Protein AF-A0A552PXS1-F1 (afdb_monomer)

Foldseek 3Di:
DKDKDWDDDPQKIKIKIKAAQDDWDWDQPPVSPDIDTDDDDDIDIDIDMGGNDDWDWDWADHHPPIDIDTRD

Solvent-accessible surface area (backbone atoms only — not comparable to full-atom values): 4442 Å² total; per-residue (Å²): 90,78,31,72,52,75,50,76,57,97,64,28,21,39,35,39,41,42,41,31,70,55,66,46,51,73,45,74,46,102,78,71,82,47,75,50,74,50,66,95,70,78,68,49,75,55,71,46,75,29,67,81,50,65,69,46,73,48,76,50,80,71,25,94,81,43,46,78,46,74,71,116

Organism: NCBI:txid2486223

Mean predicted aligned error: 5.63 Å

Secondary structure (DSSP, 8-state):
--EEEEEEETTEEEEEEEE-SSPPEEEE-TTSS-EEEE-SS--EEEEEEEESSPPPEEEESSSTTPEEEE--

Sequence (72 aa):
MLGSFIITQNGANMQGNFITPVTLKVEKTNTGERILATGSEEFFLVMTVQKSRPSAVKIIGKGLDAIGQIGY

Radius of gyration: 12.51 Å; Cα contacts (8 Å, |Δi|>4): 153; chains: 1; bounding box: 23×27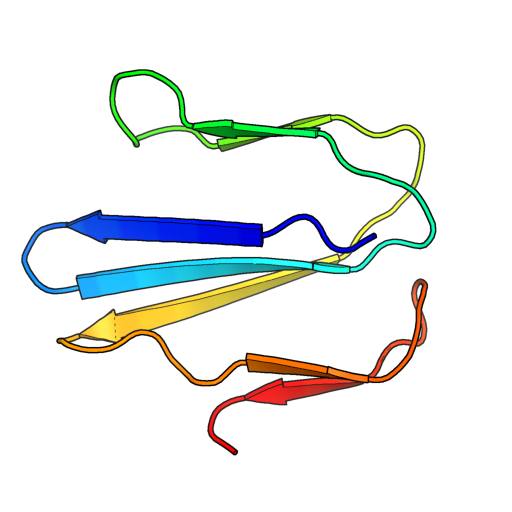×32 Å

Structure (mmCIF, N/CA/C/O backbone):
data_AF-A0A552PXS1-F1
#
_entry.id   AF-A0A552PXS1-F1
#
loop_
_atom_site.group_PDB
_atom_site.id
_atom_site.type_symbol
_atom_site.label_atom_id
_atom_site.label_alt_id
_atom_site.label_comp_id
_atom_site.label_asym_id
_atom_site.label_entity_id
_atom_site.label_seq_id
_atom_site.pdbx_PDB_ins_code
_atom_site.Cartn_x
_atom_site.Cartn_y
_atom_site.Cartn_z
_atom_site.occupancy
_atom_site.B_iso_or_equiv
_atom_site.auth_seq_id
_atom_site.auth_comp_id
_atom_site.auth_asym_id
_atom_site.auth_atom_id
_atom_site.pdbx_PDB_model_num
ATOM 1 N N . MET A 1 1 ? 9.797 -2.631 -6.911 1.00 46.94 1 MET A N 1
ATOM 2 C CA . MET A 1 1 ? 9.572 -2.900 -5.471 1.00 46.94 1 MET A CA 1
ATOM 3 C C . MET A 1 1 ? 8.357 -2.076 -5.081 1.00 46.94 1 MET A C 1
ATOM 5 O O . MET A 1 1 ? 8.347 -0.901 -5.416 1.00 46.94 1 MET A O 1
ATOM 9 N N . LEU A 1 2 ? 7.308 -2.682 -4.515 1.00 59.38 2 LEU A N 1
ATOM 10 C CA . LEU A 1 2 ? 6.051 -1.980 -4.210 1.00 59.38 2 LEU A CA 1
ATOM 11 C C . 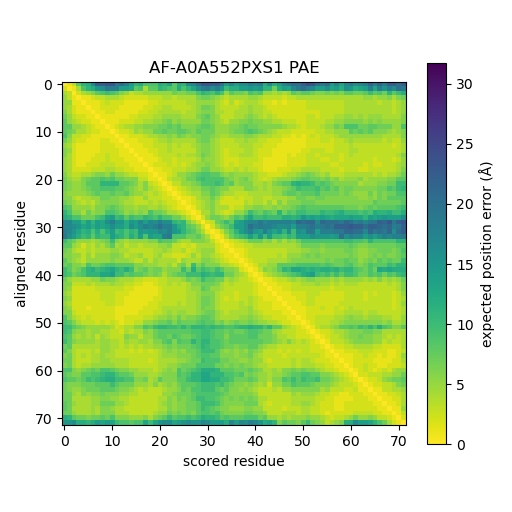LEU A 1 2 ? 6.267 -1.021 -3.030 1.00 59.38 2 LEU A C 1
ATOM 13 O O . LEU A 1 2 ? 6.817 -1.426 -2.007 1.00 59.38 2 LEU A O 1
ATOM 17 N N . GLY A 1 3 ? 5.842 0.235 -3.169 1.00 76.31 3 GLY A N 1
ATOM 18 C CA . GLY A 1 3 ? 5.718 1.152 -2.038 1.00 76.31 3 GLY A CA 1
ATOM 19 C C . GLY A 1 3 ? 4.377 0.915 -1.348 1.00 76.31 3 GLY A C 1
ATOM 20 O O . GLY A 1 3 ? 3.347 0.875 -2.017 1.00 76.31 3 GLY A O 1
ATOM 21 N N . SER A 1 4 ? 4.356 0.756 -0.027 1.00 84.44 4 SER A N 1
ATOM 22 C CA . SER A 1 4 ? 3.106 0.586 0.726 1.00 84.44 4 SER A CA 1
ATOM 23 C C . SER A 1 4 ? 3.123 1.370 2.027 1.00 84.44 4 SER A C 1
ATOM 25 O O . SER A 1 4 ? 4.182 1.560 2.627 1.00 84.44 4 SER A O 1
ATOM 27 N N . PHE A 1 5 ? 1.946 1.758 2.504 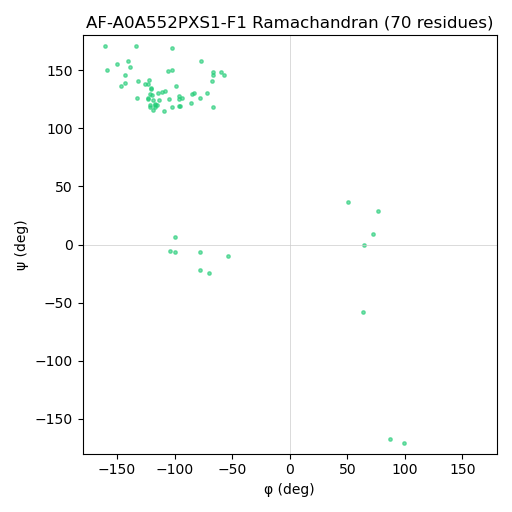1.00 86.12 5 PHE A N 1
ATOM 28 C CA . PHE A 1 5 ? 1.773 2.366 3.817 1.00 86.12 5 PHE A CA 1
ATOM 29 C C . PHE A 1 5 ? 0.508 1.861 4.508 1.00 86.12 5 PHE A C 1
ATOM 31 O O . PHE A 1 5 ? -0.450 1.435 3.865 1.00 86.12 5 PHE A O 1
ATOM 38 N N . ILE A 1 6 ? 0.498 1.982 5.837 1.00 87.25 6 ILE A N 1
ATOM 39 C CA . ILE A 1 6 ? -0.683 1.775 6.681 1.00 87.25 6 ILE A CA 1
ATOM 40 C C . ILE A 1 6 ? -0.784 2.939 7.668 1.00 87.25 6 ILE A C 1
ATOM 42 O O . ILE A 1 6 ? 0.183 3.213 8.380 1.00 87.25 6 ILE A O 1
ATOM 46 N N . ILE A 1 7 ? -1.923 3.622 7.718 1.00 86.94 7 ILE A N 1
ATOM 47 C CA . ILE A 1 7 ? -2.275 4.594 8.760 1.00 86.94 7 ILE A CA 1
ATOM 48 C C . ILE A 1 7 ? -3.360 3.968 9.633 1.00 86.94 7 ILE A C 1
ATOM 50 O O . ILE A 1 7 ? -4.355 3.463 9.115 1.00 86.94 7 ILE A O 1
ATOM 54 N N . THR A 1 8 ? -3.187 4.035 10.952 1.00 87.19 8 THR A N 1
ATOM 55 C CA . THR A 1 8 ? -4.190 3.590 11.923 1.00 87.19 8 THR A CA 1
ATOM 56 C C . THR A 1 8 ? -4.636 4.784 12.752 1.00 87.19 8 THR A C 1
ATOM 58 O O . THR A 1 8 ? -3.816 5.419 13.411 1.00 87.19 8 THR A O 1
ATOM 61 N N . GLN A 1 9 ? -5.931 5.090 12.728 1.00 86.31 9 GLN A N 1
ATOM 62 C CA . GLN A 1 9 ? -6.510 6.186 13.502 1.00 86.31 9 GLN A CA 1
ATOM 63 C C . GLN A 1 9 ? -7.930 5.825 13.931 1.00 86.31 9 GLN A C 1
ATOM 65 O O . GLN A 1 9 ? -8.704 5.282 13.144 1.00 86.31 9 GLN A O 1
ATOM 70 N N . ASN A 1 10 ? -8.276 6.101 15.191 1.00 87.62 10 ASN A N 1
ATOM 71 C CA . ASN A 1 10 ? -9.615 5.866 15.749 1.00 87.62 10 ASN A CA 1
ATOM 72 C C . ASN A 1 10 ? -10.160 4.440 15.505 1.00 87.62 10 ASN A C 1
ATOM 74 O O . ASN A 1 10 ? -11.347 4.242 15.251 1.00 87.62 10 ASN A O 1
ATOM 78 N N . GLY A 1 11 ? -9.283 3.430 15.553 1.00 87.56 11 GLY A N 1
ATOM 79 C CA . GLY A 1 11 ? -9.650 2.027 15.327 1.00 87.56 11 GLY A CA 1
ATOM 80 C C . GLY A 1 11 ? -9.977 1.669 13.871 1.00 87.56 11 GLY A C 1
ATOM 81 O O . GLY A 1 11 ? -10.459 0.564 13.613 1.00 87.56 11 GLY A O 1
ATOM 82 N N . ALA A 1 12 ? -9.725 2.572 12.923 1.00 90.19 12 ALA A N 1
ATOM 83 C CA . ALA A 1 12 ? -9.756 2.313 11.491 1.00 90.19 12 ALA A CA 1
ATOM 84 C C . ALA A 1 12 ? -8.334 2.243 10.925 1.00 90.19 12 ALA A C 1
ATOM 86 O O . ALA A 1 12 ? -7.420 2.906 11.413 1.00 90.19 12 ALA A O 1
ATOM 87 N N . ASN A 1 13 ? -8.164 1.433 9.884 1.00 89.62 13 ASN A N 1
ATOM 88 C CA . ASN A 1 13 ? -6.912 1.259 9.169 1.00 89.62 13 ASN A CA 1
ATOM 89 C C . ASN A 1 13 ? -7.108 1.674 7.716 1.00 89.62 13 ASN A C 1
ATOM 91 O O . ASN A 1 13 ? -7.973 1.132 7.031 1.00 89.62 13 ASN A O 1
ATOM 95 N N . MET A 1 14 ? -6.282 2.602 7.251 1.00 89.62 14 MET A N 1
ATOM 96 C CA . MET A 1 14 ? -6.121 2.943 5.846 1.00 89.62 14 MET A CA 1
ATOM 97 C C . MET A 1 14 ? -4.831 2.299 5.349 1.00 89.62 14 MET A C 1
ATOM 99 O O . MET A 1 14 ? -3.754 2.620 5.843 1.00 89.62 14 MET A O 1
ATOM 103 N N . GLN A 1 15 ? -4.930 1.407 4.373 1.00 89.44 15 GLN A N 1
ATOM 104 C CA . GLN A 1 15 ? -3.779 0.819 3.696 1.00 89.44 15 GLN A CA 1
ATOM 105 C C . GLN A 1 15 ? -3.734 1.328 2.262 1.00 89.44 15 GLN A C 1
ATOM 107 O O . GLN A 1 15 ? -4.742 1.270 1.562 1.00 89.44 15 GLN A O 1
ATOM 112 N N . GLY A 1 16 ? -2.567 1.797 1.826 1.00 89.56 16 GLY A N 1
ATOM 113 C CA . GLY A 1 16 ? -2.312 2.159 0.438 1.00 89.56 16 GLY A CA 1
ATOM 114 C C . GLY A 1 16 ? -1.169 1.341 -0.140 1.00 89.56 16 GLY A C 1
ATOM 115 O O . GLY A 1 16 ? -0.121 1.192 0.490 1.00 89.56 16 GLY A O 1
ATOM 116 N N . ASN A 1 17 ? -1.379 0.817 -1.344 1.00 88.88 17 ASN A N 1
ATOM 117 C CA . ASN A 1 17 ? -0.383 0.080 -2.112 1.00 88.88 17 ASN A CA 1
ATOM 118 C C . ASN A 1 17 ? -0.169 0.791 -3.449 1.00 88.88 17 ASN A C 1
ATOM 120 O O . ASN A 1 17 ? -1.103 0.916 -4.243 1.00 88.88 17 ASN A O 1
ATOM 124 N N . PHE A 1 18 ? 1.056 1.252 -3.687 1.00 87.38 18 PHE A N 1
ATOM 125 C CA . PHE A 1 18 ? 1.448 1.838 -4.959 1.00 87.38 18 PHE A CA 1
ATOM 126 C C . PHE A 1 18 ? 1.865 0.742 -5.937 1.00 87.38 18 PHE A C 1
ATOM 128 O O . PHE A 1 18 ? 2.711 -0.097 -5.621 1.00 87.38 18 PHE A O 1
ATOM 135 N N . ILE A 1 19 ? 1.295 0.784 -7.134 1.00 87.25 19 ILE A N 1
ATOM 136 C CA . ILE A 1 19 ? 1.581 -0.117 -8.244 1.00 87.25 19 ILE A CA 1
ATOM 137 C C . ILE A 1 19 ? 2.324 0.688 -9.299 1.00 87.25 19 ILE A C 1
ATOM 139 O O . ILE A 1 19 ? 1.789 1.641 -9.859 1.00 87.25 19 ILE A O 1
ATOM 143 N N . THR A 1 20 ? 3.573 0.324 -9.545 1.00 83.25 20 THR A N 1
ATOM 144 C CA . THR A 1 20 ? 4.456 1.051 -10.455 1.00 83.25 20 THR A CA 1
ATOM 145 C C . THR A 1 20 ? 5.589 0.130 -10.915 1.00 83.25 20 THR A C 1
ATOM 147 O O . THR A 1 20 ? 5.959 -0.802 -10.183 1.00 83.25 20 THR A O 1
ATOM 150 N N . PRO A 1 21 ? 6.133 0.330 -12.127 1.00 75.75 21 PRO A N 1
ATOM 151 C CA . PRO A 1 21 ? 7.325 -0.387 -12.576 1.00 75.75 21 PRO A CA 1
ATOM 152 C C . PRO A 1 21 ? 8.601 0.053 -11.835 1.00 75.75 21 PRO A C 1
ATOM 154 O O . PRO A 1 21 ? 9.533 -0.746 -11.714 1.00 75.75 21 PRO A O 1
ATOM 157 N N . VAL A 1 22 ? 8.639 1.273 -11.282 1.00 78.56 22 VAL A N 1
ATOM 158 C CA . VAL A 1 22 ? 9.822 1.840 -10.613 1.00 78.56 22 VAL A CA 1
ATOM 159 C C . VAL A 1 22 ? 9.733 1.785 -9.090 1.00 78.56 22 VAL A C 1
ATOM 161 O O . VAL A 1 22 ? 8.710 1.452 -8.498 1.00 78.56 22 VAL A O 1
ATOM 164 N N . THR A 1 23 ? 10.844 2.069 -8.415 1.00 76.81 23 THR A N 1
ATOM 165 C CA . THR A 1 23 ? 10.860 2.183 -6.953 1.00 76.81 23 THR A CA 1
ATOM 166 C C . THR A 1 23 ? 10.288 3.534 -6.536 1.00 76.81 23 THR A C 1
ATOM 168 O O . THR A 1 23 ? 10.786 4.573 -6.960 1.00 76.81 23 THR A O 1
ATOM 171 N N . LEU A 1 24 ? 9.286 3.517 -5.657 1.00 78.00 24 LEU A N 1
ATOM 172 C CA . LEU A 1 24 ? 8.760 4.716 -5.005 1.00 78.00 24 LEU A CA 1
ATOM 173 C C . LEU A 1 24 ? 9.350 4.864 -3.607 1.00 78.00 24 LEU A C 1
ATOM 175 O O . LEU A 1 24 ? 9.385 3.903 -2.833 1.00 78.00 24 LEU A O 1
ATOM 179 N N . LYS A 1 25 ? 9.750 6.089 -3.260 1.00 80.69 25 LYS A N 1
ATOM 180 C CA . LYS A 1 25 ? 10.032 6.450 -1.869 1.00 80.69 25 LYS A CA 1
ATOM 181 C C . LYS A 1 25 ? 8.722 6.874 -1.216 1.00 80.69 25 LYS A C 1
ATOM 183 O O . LYS A 1 25 ? 8.083 7.798 -1.708 1.00 80.69 25 LYS A O 1
ATOM 188 N N . VAL A 1 26 ? 8.334 6.198 -0.135 1.00 78.31 26 VAL A N 1
ATOM 189 C CA . VAL A 1 26 ? 7.112 6.505 0.621 1.00 78.31 26 VAL A CA 1
ATOM 190 C C . VAL A 1 26 ? 7.495 6.926 2.032 1.00 78.31 26 VAL A C 1
ATOM 192 O O . VAL A 1 26 ? 8.096 6.148 2.772 1.00 78.31 26 VAL A O 1
ATOM 195 N N . GLU A 1 27 ? 7.126 8.146 2.408 1.00 80.94 27 GLU A N 1
ATOM 196 C CA . GLU A 1 27 ? 7.360 8.701 3.742 1.00 80.94 27 GLU A CA 1
ATOM 197 C C . GLU A 1 27 ? 6.042 9.139 4.382 1.00 80.94 27 GLU A C 1
ATOM 199 O O . GLU A 1 27 ? 5.184 9.748 3.738 1.00 80.94 27 GLU A O 1
ATOM 204 N N . LYS A 1 28 ? 5.892 8.840 5.676 1.00 73.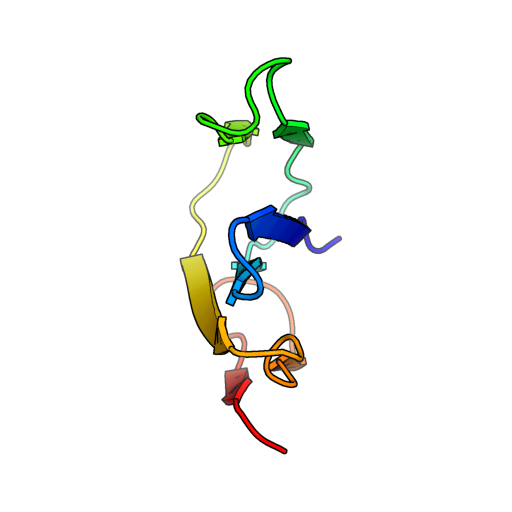25 28 LYS A N 1
ATOM 205 C CA . LYS A 1 28 ? 4.827 9.399 6.514 1.00 73.25 28 LYS A CA 1
ATOM 206 C C . LYS A 1 28 ? 5.382 10.641 7.199 1.00 73.25 28 LYS A C 1
ATOM 208 O O . LYS A 1 28 ? 6.414 10.546 7.861 1.00 73.25 28 LYS A O 1
ATOM 213 N N . THR A 1 29 ? 4.722 11.788 7.070 1.00 69.06 29 THR A N 1
ATOM 214 C CA . THR A 1 29 ? 5.135 12.986 7.817 1.00 69.06 29 THR A CA 1
ATOM 215 C C . THR A 1 29 ? 4.687 12.882 9.277 1.00 69.06 29 THR A C 1
ATOM 217 O O . THR A 1 29 ? 3.748 12.150 9.580 1.00 69.06 29 THR A O 1
ATOM 220 N N . ASN A 1 30 ? 5.341 13.618 10.185 1.00 55.75 30 ASN A N 1
ATOM 221 C CA . ASN A 1 30 ? 5.209 13.517 11.653 1.00 55.75 30 ASN A CA 1
ATOM 222 C C . ASN A 1 30 ? 3.781 13.630 12.235 1.00 55.75 30 ASN A C 1
ATOM 224 O O . ASN A 1 30 ? 3.594 13.361 13.417 1.00 55.75 30 ASN A O 1
ATOM 228 N N . THR A 1 31 ? 2.775 13.997 11.439 1.00 59.12 31 THR A N 1
ATOM 229 C CA . THR A 1 31 ? 1.362 14.046 11.850 1.00 59.12 31 THR A CA 1
ATOM 230 C C . THR A 1 31 ? 0.517 12.887 11.314 1.00 59.12 31 THR A C 1
ATOM 232 O O . THR A 1 31 ? -0.654 12.779 11.654 1.00 59.12 31 THR A O 1
ATOM 235 N N . GLY A 1 32 ? 1.063 12.011 10.461 1.00 58.06 32 GLY A N 1
ATOM 236 C CA . GLY A 1 32 ? 0.290 10.973 9.768 1.00 58.06 32 GLY A CA 1
ATOM 237 C C . GLY A 1 32 ? -0.757 11.518 8.783 1.00 58.06 32 GLY A C 1
ATOM 238 O O . GLY A 1 32 ? -1.429 10.732 8.126 1.00 58.06 32 GLY A O 1
ATOM 239 N N . GLU A 1 33 ? -0.875 12.843 8.649 1.00 64.94 33 GLU A N 1
ATOM 240 C CA . GLU A 1 33 ? -1.852 13.530 7.793 1.00 64.94 33 GLU A CA 1
ATOM 241 C C . GLU A 1 33 ? -1.454 13.515 6.318 1.00 64.94 33 GLU A C 1
ATOM 243 O O . GLU A 1 33 ? -2.293 13.719 5.442 1.00 64.94 33 GLU A O 1
ATOM 248 N N . ARG A 1 34 ? -0.162 13.323 6.030 1.00 73.12 34 ARG A N 1
ATOM 249 C CA . ARG A 1 34 ? 0.365 13.347 4.668 1.00 73.12 34 ARG A CA 1
ATOM 250 C C . ARG A 1 34 ? 1.262 12.158 4.404 1.00 73.12 34 ARG A C 1
ATOM 252 O O . ARG A 1 34 ? 2.076 11.744 5.233 1.00 73.12 34 ARG A O 1
ATOM 259 N N . ILE A 1 35 ? 1.112 11.658 3.189 1.00 81.62 35 ILE A N 1
ATOM 260 C CA . ILE A 1 35 ? 1.964 10.638 2.608 1.00 81.62 35 ILE A CA 1
ATOM 261 C C . ILE A 1 35 ? 2.638 11.274 1.418 1.00 81.62 35 ILE A C 1
ATOM 263 O O . ILE A 1 35 ? 1.969 11.721 0.487 1.00 81.62 35 ILE A O 1
ATOM 267 N N . LEU A 1 36 ? 3.962 11.332 1.477 1.00 82.75 36 LEU A N 1
ATOM 268 C CA . LEU A 1 36 ? 4.765 11.788 0.363 1.00 82.75 36 LEU A CA 1
ATOM 269 C C . LEU A 1 36 ? 5.245 10.560 -0.404 1.00 82.75 36 LEU A C 1
ATOM 271 O O . LEU A 1 36 ? 5.933 9.704 0.155 1.00 82.75 36 LEU A O 1
ATOM 275 N N . ALA A 1 37 ? 4.848 10.478 -1.671 1.00 79.56 37 ALA A N 1
ATOM 276 C CA . ALA A 1 37 ? 5.318 9.472 -2.606 1.00 79.56 37 ALA A CA 1
ATOM 277 C C . ALA A 1 37 ? 6.090 10.168 -3.727 1.00 79.56 37 ALA A C 1
ATOM 279 O O . ALA A 1 37 ? 5.534 11.010 -4.430 1.00 79.56 37 ALA A O 1
ATOM 280 N N . THR A 1 38 ? 7.364 9.815 -3.881 1.00 81.12 38 THR A N 1
ATOM 281 C CA . THR A 1 38 ? 8.243 10.397 -4.904 1.00 81.12 38 THR A CA 1
ATOM 282 C C . THR A 1 38 ? 8.735 9.302 -5.841 1.00 81.12 38 THR A C 1
ATOM 284 O O . THR A 1 38 ? 9.275 8.291 -5.381 1.00 81.12 38 THR A O 1
ATOM 287 N N . GLY A 1 39 ? 8.571 9.521 -7.147 1.00 76.25 39 GLY A N 1
ATOM 288 C CA . GLY A 1 39 ? 9.025 8.640 -8.224 1.00 76.25 39 GLY A CA 1
ATOM 289 C C . GLY A 1 39 ? 9.103 9.380 -9.558 1.00 76.25 39 GLY A C 1
ATOM 290 O O . GLY A 1 39 ? 8.668 10.525 -9.657 1.00 76.25 39 GLY A O 1
ATOM 291 N N . SER A 1 40 ? 9.688 8.729 -10.563 1.00 76.12 40 SER A N 1
ATOM 292 C CA . SER A 1 40 ? 9.925 9.298 -11.898 1.00 76.12 40 SER A CA 1
ATOM 293 C C . SER A 1 40 ? 8.895 8.884 -12.951 1.00 76.12 40 SER A C 1
ATOM 295 O O . SER A 1 40 ? 8.957 9.383 -14.069 1.00 76.12 40 SER A O 1
ATOM 297 N N . GLU A 1 41 ? 7.984 7.964 -12.625 1.00 81.19 41 GLU A N 1
ATOM 298 C CA . GLU A 1 41 ? 7.049 7.362 -13.581 1.00 81.19 41 GLU A CA 1
ATOM 299 C C . GLU A 1 41 ? 5.616 7.316 -13.046 1.00 81.19 41 GLU A C 1
ATOM 301 O O . GLU A 1 41 ? 5.350 7.577 -11.868 1.00 81.19 41 GLU A O 1
ATOM 306 N N . GLU A 1 42 ? 4.696 6.962 -13.942 1.00 84.06 42 GLU A N 1
ATOM 307 C CA . GLU A 1 42 ? 3.289 6.734 -13.646 1.00 84.06 42 GLU A CA 1
ATOM 308 C C . GLU A 1 42 ? 3.099 5.611 -12.616 1.00 84.06 42 GLU A C 1
ATOM 310 O O . GLU A 1 42 ? 3.870 4.645 -12.514 1.00 84.06 42 GLU A O 1
ATOM 315 N N . PHE A 1 43 ? 2.039 5.745 -11.825 1.00 85.62 43 PHE A N 1
ATOM 316 C CA . PHE A 1 43 ? 1.668 4.762 -10.823 1.00 85.62 43 PHE A CA 1
ATOM 317 C C . PHE A 1 43 ? 0.157 4.737 -10.608 1.00 85.62 43 PHE A C 1
ATOM 319 O O . PHE A 1 43 ? -0.532 5.743 -10.774 1.00 85.62 43 PHE A O 1
ATOM 326 N N . PHE A 1 44 ? -0.339 3.595 -10.139 1.00 86.50 44 PHE A N 1
ATOM 327 C CA . PHE A 1 44 ? -1.657 3.490 -9.522 1.00 86.50 44 PHE A CA 1
ATOM 328 C C . PHE A 1 44 ? -1.523 3.413 -8.004 1.00 86.50 44 PHE A C 1
ATOM 330 O O . PHE A 1 44 ? -0.548 2.872 -7.479 1.00 86.50 44 PHE A O 1
ATOM 337 N N . LEU A 1 45 ? -2.524 3.917 -7.286 1.00 88.12 45 LEU A N 1
ATOM 338 C CA . LEU A 1 45 ? -2.654 3.737 -5.844 1.00 88.12 45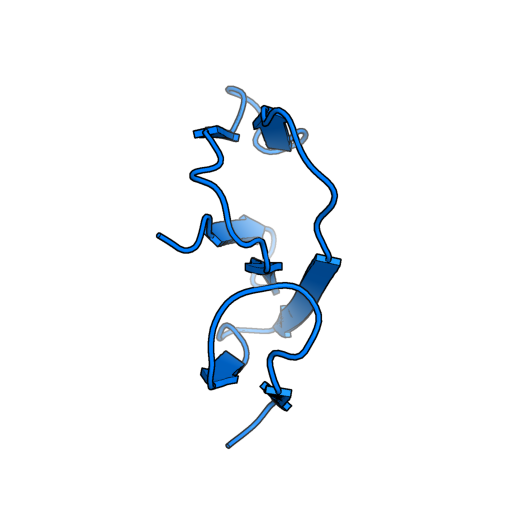 LEU A CA 1
ATOM 3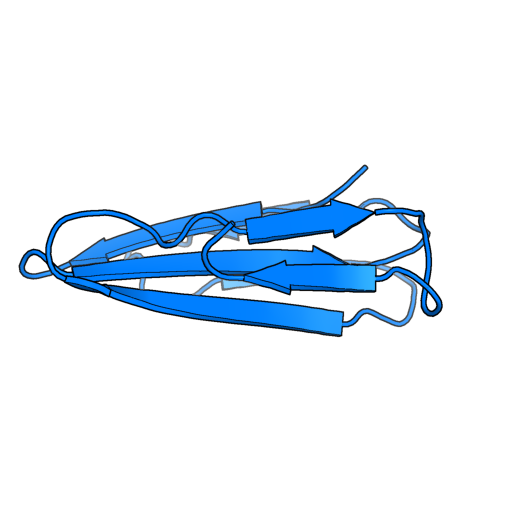39 C C . LEU A 1 45 ? -3.952 2.986 -5.555 1.00 88.12 45 LEU A C 1
ATOM 341 O O . LEU A 1 45 ? -5.038 3.508 -5.793 1.00 88.12 45 LEU A O 1
ATOM 345 N N . VAL A 1 46 ? -3.837 1.780 -5.001 1.00 89.06 46 VAL A N 1
ATOM 346 C CA . VAL A 1 46 ? -4.984 1.043 -4.459 1.00 89.06 46 VAL A CA 1
ATOM 347 C C . VAL A 1 46 ? -5.053 1.309 -2.964 1.00 89.06 46 VAL A C 1
ATOM 349 O O . VAL A 1 46 ? -4.116 0.981 -2.231 1.00 89.06 46 VAL A O 1
ATOM 352 N N . MET A 1 47 ? -6.162 1.898 -2.517 1.00 90.94 47 MET A N 1
ATOM 353 C CA . MET A 1 47 ? -6.382 2.257 -1.121 1.00 90.94 47 MET A CA 1
ATOM 354 C C . MET A 1 47 ? -7.614 1.556 -0.554 1.00 90.94 47 MET A C 1
ATOM 356 O O . MET A 1 47 ? -8.678 1.553 -1.167 1.00 90.94 47 MET A O 1
ATOM 360 N N . THR A 1 48 ? -7.476 0.999 0.645 1.00 90.94 48 THR A N 1
ATOM 361 C CA . THR A 1 48 ? -8.573 0.382 1.396 1.00 90.94 48 THR A CA 1
ATOM 362 C C . THR A 1 48 ? -8.668 1.006 2.777 1.00 90.94 48 THR A C 1
ATOM 364 O O . THR A 1 48 ? -7.642 1.194 3.433 1.00 90.94 48 THR A O 1
ATOM 367 N N . VAL A 1 49 ? -9.889 1.276 3.241 1.00 90.88 49 VAL A N 1
ATOM 368 C CA . VAL A 1 49 ? -10.155 1.766 4.597 1.00 90.88 49 VAL A CA 1
ATOM 369 C C . VAL A 1 49 ? -11.091 0.790 5.294 1.00 90.88 49 VAL A C 1
ATOM 371 O O . VAL A 1 49 ? -12.203 0.557 4.826 1.00 90.88 49 VAL A O 1
ATOM 374 N N . GLN A 1 50 ? -10.649 0.212 6.410 1.00 91.50 50 GLN A N 1
ATOM 375 C CA . GLN A 1 50 ? -11.427 -0.787 7.135 1.00 91.50 50 GLN A CA 1
ATOM 376 C C . GLN A 1 50 ? -11.258 -0.648 8.650 1.00 91.50 50 GLN A C 1
ATOM 378 O O . GLN A 1 50 ? -10.166 -0.398 9.166 1.00 91.50 50 GLN A O 1
ATOM 383 N N . LYS A 1 51 ? -12.366 -0.807 9.382 1.00 91.44 51 LYS A N 1
ATOM 384 C CA . LYS A 1 51 ? -12.355 -0.846 10.849 1.00 91.44 51 LYS A CA 1
ATOM 385 C C . LYS A 1 51 ? -11.630 -2.105 11.335 1.00 91.44 51 LYS A C 1
ATOM 387 O O . LYS A 1 51 ? -11.711 -3.141 10.683 1.00 91.44 51 LYS A O 1
ATOM 392 N N . SER A 1 52 ? -10.972 -1.992 12.488 1.00 86.00 52 SER A N 1
ATOM 393 C CA . SER A 1 52 ? -10.245 -3.027 13.240 1.00 86.00 52 SER A CA 1
ATOM 394 C C . SER A 1 52 ? -9.030 -3.643 12.547 1.00 86.00 52 SER A C 1
ATOM 396 O O . SER A 1 52 ? -7.931 -3.532 13.086 1.00 86.00 52 SER A O 1
ATOM 398 N N . ARG A 1 53 ? -9.179 -4.235 11.359 1.00 85.12 53 ARG A N 1
ATOM 399 C CA . ARG A 1 53 ? -8.079 -4.864 10.611 1.00 85.12 53 ARG A CA 1
ATOM 400 C C . ARG A 1 53 ? -7.912 -4.247 9.218 1.00 85.12 53 ARG A C 1
ATOM 402 O O . ARG A 1 53 ? -8.929 -3.945 8.593 1.00 85.12 53 ARG A O 1
ATOM 409 N N . PRO A 1 54 ? -6.675 -4.067 8.718 1.00 83.12 54 PRO A N 1
ATOM 410 C CA . PRO A 1 54 ? -6.446 -3.736 7.314 1.00 83.12 54 PRO A CA 1
ATOM 411 C C . PRO A 1 54 ? -7.071 -4.789 6.389 1.00 83.12 54 PRO A C 1
ATOM 413 O O . PRO A 1 54 ? -7.104 -5.976 6.729 1.00 83.12 54 PRO A O 1
ATOM 416 N N . SER A 1 55 ? -7.570 -4.362 5.229 1.00 85.56 55 SER A N 1
ATOM 417 C CA . SER A 1 55 ? -8.061 -5.282 4.201 1.00 85.56 55 SER A CA 1
ATOM 418 C C . SER A 1 55 ? -6.897 -6.081 3.617 1.00 85.56 55 SER A C 1
ATOM 420 O O . SER A 1 55 ? -5.826 -5.533 3.371 1.00 85.56 55 SER A O 1
ATOM 422 N N . ALA A 1 56 ? -7.105 -7.368 3.341 1.00 87.19 56 ALA A N 1
ATOM 423 C CA . ALA A 1 56 ? -6.130 -8.138 2.581 1.00 87.19 56 ALA A CA 1
ATOM 424 C C . ALA A 1 56 ? -6.069 -7.584 1.146 1.00 87.19 56 ALA A C 1
ATOM 426 O O . ALA A 1 56 ? -7.076 -7.602 0.434 1.00 87.19 56 ALA A O 1
ATOM 427 N N . VAL A 1 57 ? -4.902 -7.075 0.733 1.00 87.25 57 VAL A N 1
ATOM 4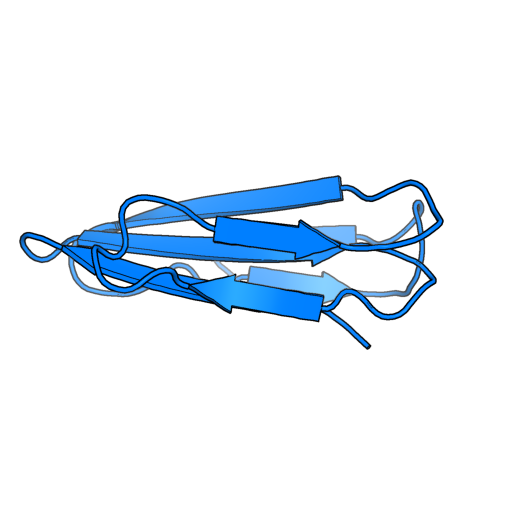28 C CA . VAL A 1 57 ? -4.642 -6.592 -0.636 1.00 87.25 57 VAL A CA 1
ATOM 429 C C . VAL A 1 57 ? -3.444 -7.329 -1.228 1.00 87.25 57 VAL A C 1
ATOM 431 O O . VAL A 1 57 ? -2.361 -7.335 -0.645 1.00 87.25 57 VAL A O 1
ATOM 434 N N . LYS A 1 58 ? -3.646 -7.940 -2.398 1.00 87.75 58 LYS A N 1
ATOM 435 C CA . LYS A 1 58 ? -2.623 -8.678 -3.141 1.00 87.75 58 LYS A CA 1
ATOM 436 C C . LYS A 1 58 ? -2.503 -8.083 -4.527 1.00 87.75 58 LYS A C 1
ATOM 438 O O . LYS A 1 58 ? -3.489 -7.983 -5.250 1.00 87.75 58 LYS A O 1
ATOM 443 N N . ILE A 1 59 ? -1.282 -7.713 -4.888 1.00 86.12 59 ILE A N 1
ATOM 444 C CA . ILE A 1 59 ? -0.936 -7.246 -6.227 1.00 86.12 59 ILE A CA 1
ATOM 445 C C . ILE A 1 59 ? -0.182 -8.372 -6.930 1.00 86.12 59 ILE A C 1
ATOM 447 O O . ILE A 1 59 ? 0.798 -8.894 -6.394 1.00 86.12 59 ILE A O 1
ATOM 451 N N . ILE A 1 60 ? -0.660 -8.772 -8.104 1.00 87.06 60 ILE A N 1
ATOM 452 C CA . ILE A 1 60 ? -0.070 -9.828 -8.928 1.00 87.06 60 ILE A CA 1
ATOM 453 C C . ILE A 1 60 ? 0.466 -9.184 -10.205 1.0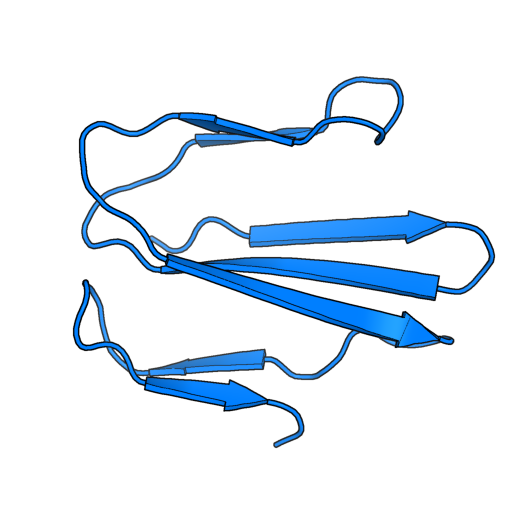0 87.06 60 ILE A C 1
ATOM 455 O O . ILE A 1 60 ? -0.279 -8.527 -10.925 1.00 87.06 60 ILE A O 1
ATOM 459 N N . GLY A 1 61 ? 1.752 -9.388 -10.489 1.00 81.75 61 GLY A N 1
ATOM 460 C CA . GLY A 1 61 ? 2.445 -8.743 -11.608 1.00 81.75 61 GLY A CA 1
ATOM 461 C C . GLY A 1 61 ? 3.270 -7.526 -11.181 1.00 81.75 61 GLY A C 1
ATOM 462 O O . GLY A 1 61 ? 3.502 -7.296 -9.991 1.00 81.75 61 GLY A O 1
ATOM 463 N N . LYS A 1 62 ? 3.774 -6.778 -12.164 1.00 76.94 62 LYS A N 1
ATOM 464 C CA . LYS A 1 62 ? 4.584 -5.561 -11.994 1.00 76.94 62 LYS A CA 1
ATOM 465 C C . LYS A 1 62 ? 4.204 -4.580 -13.097 1.00 76.94 62 LYS A C 1
ATOM 467 O O . LYS A 1 62 ? 4.004 -5.031 -14.209 1.00 76.94 62 LYS A O 1
ATOM 472 N N . GLY A 1 63 ? 4.228 -3.278 -12.822 1.00 76.69 63 GLY A N 1
ATOM 473 C CA . GLY A 1 63 ? 3.890 -2.271 -13.832 1.00 76.69 63 GLY A CA 1
ATOM 474 C C . GLY A 1 63 ? 2.393 -1.964 -13.900 1.00 76.69 63 GLY A C 1
ATOM 475 O O . GLY A 1 63 ? 1.642 -2.293 -12.982 1.00 76.69 63 GLY A O 1
ATOM 476 N N . LEU A 1 64 ? 1.983 -1.266 -14.958 1.00 82.00 64 LEU A N 1
ATOM 477 C CA . LEU A 1 64 ? 0.632 -0.705 -15.106 1.00 82.00 64 LEU A CA 1
ATOM 478 C C . LEU A 1 64 ? -0.433 -1.743 -15.513 1.00 82.00 64 LEU A C 1
ATOM 480 O O . LEU A 1 64 ? -1.619 -1.433 -15.519 1.00 82.00 64 LEU A O 1
ATOM 484 N N . ASP A 1 65 ? -0.024 -2.972 -15.813 1.00 85.38 65 ASP A N 1
ATOM 485 C CA . ASP A 1 65 ? -0.866 -4.125 -16.151 1.00 85.38 65 ASP A CA 1
ATOM 486 C C . ASP A 1 65 ? -1.079 -5.086 -14.964 1.00 85.38 65 ASP A C 1
ATOM 488 O O . ASP A 1 65 ? -1.663 -6.161 -15.116 1.00 85.38 65 ASP A O 1
ATOM 492 N N . ALA A 1 66 ? -0.617 -4.718 -13.765 1.00 85.88 66 ALA A N 1
ATOM 493 C CA . ALA A 1 66 ? -0.757 -5.556 -12.581 1.00 85.88 66 ALA A CA 1
ATOM 494 C C . ALA A 1 66 ? -2.225 -5.726 -12.144 1.00 85.88 66 ALA A C 1
ATOM 496 O O . ALA A 1 66 ? -3.040 -4.804 -12.198 1.00 85.88 66 ALA A O 1
ATOM 497 N N . ILE A 1 67 ? -2.544 -6.910 -11.619 1.00 87.75 67 ILE A N 1
ATOM 498 C CA . ILE A 1 67 ? -3.881 -7.264 -11.133 1.00 87.75 67 ILE A CA 1
ATOM 499 C C . ILE A 1 67 ? -3.949 -7.049 -9.619 1.00 87.75 67 ILE A C 1
ATOM 501 O O . ILE A 1 67 ? -3.161 -7.626 -8.865 1.00 87.75 67 ILE A O 1
ATOM 505 N N . GLY A 1 68 ? -4.920 -6.252 -9.167 1.00 85.88 68 GLY A N 1
ATOM 506 C CA . GLY A 1 68 ? -5.230 -6.059 -7.749 1.00 85.88 68 GLY A CA 1
ATOM 507 C C . GLY A 1 68 ? -6.370 -6.963 -7.270 1.00 85.88 68 GLY A C 1
A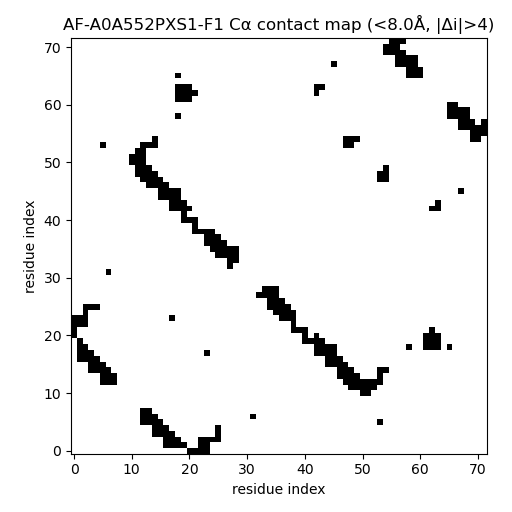TOM 508 O O . GLY A 1 68 ? -7.450 -6.958 -7.853 1.00 85.88 68 GLY A O 1
ATOM 509 N N . GLN A 1 69 ? -6.148 -7.710 -6.187 1.00 89.38 69 GLN A N 1
ATOM 510 C CA . GLN A 1 69 ? -7.165 -8.499 -5.484 1.00 89.38 69 GLN A CA 1
ATOM 511 C C . GLN A 1 69 ? -7.394 -7.927 -4.079 1.00 89.38 69 GLN A C 1
ATOM 513 O O . GLN A 1 69 ? -6.433 -7.704 -3.338 1.00 89.38 69 GLN A O 1
ATOM 518 N N . ILE A 1 70 ? -8.660 -7.709 -3.709 1.00 86.69 70 ILE A N 1
ATOM 519 C CA . ILE A 1 70 ? -9.076 -7.141 -2.417 1.00 86.69 70 ILE A CA 1
ATOM 520 C C . ILE A 1 70 ? -9.996 -8.142 -1.710 1.00 86.69 70 ILE A C 1
ATOM 522 O O . ILE A 1 70 ? -10.970 -8.596 -2.305 1.00 86.69 70 ILE A O 1
ATOM 526 N N . GLY A 1 71 ? -9.709 -8.454 -0.442 1.00 82.06 71 GLY A N 1
ATOM 527 C CA . GLY A 1 71 ? -10.552 -9.326 0.390 1.00 82.06 71 GLY A CA 1
ATOM 528 C C . GLY A 1 71 ? -10.432 -10.826 0.094 1.00 82.06 71 GLY A C 1
ATOM 529 O O . GLY A 1 71 ? -11.405 -11.551 0.284 1.00 82.06 71 GLY A O 1
ATOM 530 N N . TYR A 1 72 ? -9.268 -11.262 -0.390 1.00 65.56 72 TYR A N 1
ATOM 531 C CA . TYR A 1 72 ? -8.938 -12.667 -0.654 1.00 65.56 72 TYR A CA 1
ATOM 532 C C . TYR A 1 72 ? -8.541 -13.440 0.612 1.00 65.56 72 TYR A C 1
ATOM 534 O O . TYR A 1 72 ? -8.220 -12.797 1.641 1.00 65.56 72 TYR A O 1
#

pLDDT: mean 81.7, std 9.22, range [46.94, 91.5]

Nearest PDB structures (foldseek):
  6lmj-assembly1_B  TM=3.291E-01  e=5.497E+00  African swine fever virus